Protein AF-A0A7G9Z9A8-F1 (afdb_monomer)

Foldseek 3Di:
DWDWDWDWDDDPNWIWIWTWTQDPVVRDIDTHTDGTPDPDPPLVVVLVVVLCVQVPPPVRDDDPVCSVVSSVVSVVVSVVVVVVVVPDDD

Solvent-accessible surface area (backbone atoms only — not comparable to full-atom values): 5514 Å² total; per-residue (Å²): 134,69,68,76,43,80,44,79,45,75,55,95,95,38,40,30,35,28,41,38,35,60,41,74,91,77,71,38,79,44,77,42,84,73,48,69,60,66,89,76,75,51,66,69,60,50,47,51,51,52,52,48,50,54,68,66,35,86,86,53,85,75,55,79,82,51,53,65,52,48,55,53,52,46,50,55,54,51,52,52,49,52,56,51,61,73,70,53,85,129

Structure (mmCIF, N/CA/C/O backbone):
data_AF-A0A7G9Z9A8-F1
#
_entry.id   AF-A0A7G9Z9A8-F1
#
loop_
_atom_site.group_PDB
_atom_site.id
_atom_site.type_symbol
_atom_site.label_atom_id
_atom_site.label_alt_id
_atom_site.label_comp_id
_atom_site.label_asym_id
_atom_site.label_entity_id
_atom_site.label_seq_id
_atom_site.pdbx_PDB_ins_code
_atom_site.Cartn_x
_atom_site.Cartn_y
_atom_site.Cartn_z
_atom_site.occupancy
_atom_site.B_iso_or_equiv
_atom_site.auth_seq_id
_atom_site.auth_comp_i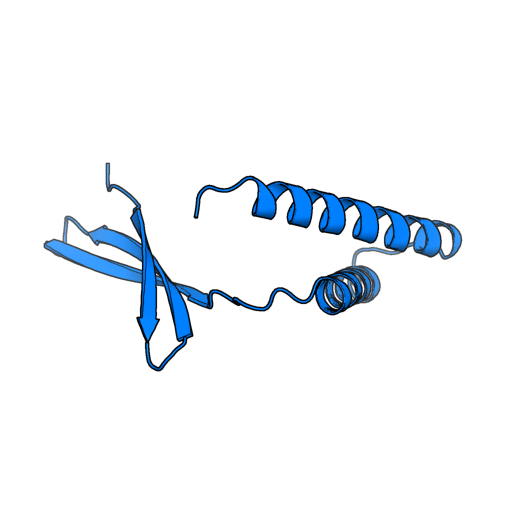d
_atom_site.auth_asym_id
_atom_site.auth_atom_id
_atom_site.pdbx_PDB_model_num
ATOM 1 N N . MET A 1 1 ? 0.312 -10.367 26.462 1.00 48.09 1 MET A N 1
ATOM 2 C CA . MET A 1 1 ? 0.691 -10.067 25.069 1.00 48.09 1 MET A CA 1
ATOM 3 C C . MET A 1 1 ? -0.543 -10.242 24.194 1.00 48.09 1 MET A C 1
ATOM 5 O O . MET A 1 1 ? -1.159 -11.301 24.254 1.00 48.09 1 MET A O 1
ATOM 9 N N . ILE A 1 2 ? -0.991 -9.185 23.516 1.00 55.06 2 ILE A N 1
ATOM 10 C CA . ILE A 1 2 ? -2.163 -9.231 22.631 1.00 55.06 2 ILE A CA 1
ATOM 11 C C . ILE A 1 2 ? -1.660 -9.729 21.278 1.00 55.06 2 ILE A C 1
ATOM 13 O O . ILE A 1 2 ? -0.781 -9.108 20.692 1.00 55.06 2 ILE A O 1
ATOM 17 N N . LYS A 1 3 ? -2.166 -10.877 20.822 1.00 55.53 3 LYS A N 1
ATOM 18 C CA . LYS A 1 3 ? -1.826 -11.439 19.513 1.00 55.53 3 LYS A CA 1
ATOM 19 C C . LYS A 1 3 ? -2.408 -10.494 18.456 1.00 55.53 3 LYS A C 1
ATOM 21 O O . LYS A 1 3 ? -3.628 -10.415 18.330 1.00 55.53 3 LYS A O 1
ATOM 26 N N . LEU A 1 4 ? -1.553 -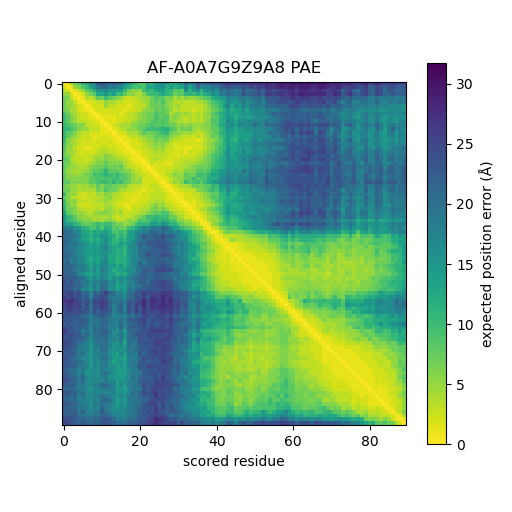9.724 17.786 1.00 65.25 4 LEU A N 1
ATOM 27 C CA . LEU A 1 4 ? -1.934 -8.991 16.583 1.00 65.25 4 LEU A CA 1
ATOM 28 C C . LEU A 1 4 ? -2.115 -10.028 15.477 1.00 65.25 4 LEU A C 1
ATOM 30 O O . LEU A 1 4 ? -1.181 -10.773 15.183 1.00 65.25 4 LEU A O 1
ATOM 34 N N . VAL A 1 5 ? -3.307 -10.095 14.895 1.00 77.00 5 VAL A N 1
ATOM 35 C CA . VAL A 1 5 ? -3.553 -10.934 13.720 1.00 77.00 5 VAL A CA 1
ATOM 36 C C . VAL A 1 5 ? -4.040 -10.031 12.603 1.00 77.00 5 VAL A C 1
ATOM 38 O O . VAL A 1 5 ? -5.020 -9.302 12.767 1.00 77.00 5 VAL A O 1
ATOM 41 N N . GLN A 1 6 ? -3.336 -10.061 11.477 1.00 81.56 6 GLN A N 1
ATOM 42 C CA . GLN A 1 6 ? -3.775 -9.402 10.259 1.00 81.56 6 GLN A CA 1
ATOM 43 C C . GLN A 1 6 ? -4.743 -10.333 9.526 1.00 81.56 6 GLN A C 1
ATOM 45 O O . GLN A 1 6 ? -4.435 -11.502 9.301 1.00 81.56 6 GLN A O 1
ATOM 50 N N . VAL A 1 7 ? -5.925 -9.823 9.193 1.00 82.56 7 VAL A N 1
ATOM 51 C CA . VAL A 1 7 ? -7.015 -10.574 8.567 1.00 82.56 7 VAL A CA 1
ATOM 52 C C . VAL A 1 7 ? -7.446 -9.844 7.304 1.00 82.56 7 VAL A C 1
ATOM 54 O O . VAL A 1 7 ? -7.662 -8.633 7.328 1.00 82.56 7 VAL A O 1
ATOM 57 N N . VAL A 1 8 ? -7.594 -10.580 6.205 1.00 81.81 8 VAL A N 1
ATOM 58 C CA . VAL A 1 8 ? -8.200 -10.068 4.972 1.00 81.81 8 VAL A CA 1
ATOM 59 C C . VAL A 1 8 ? -9.682 -10.431 4.970 1.00 81.81 8 VAL A C 1
ATOM 61 O O . VAL A 1 8 ? -10.044 -11.565 5.278 1.00 81.81 8 VAL A O 1
ATOM 64 N N . LYS A 1 9 ? -10.545 -9.461 4.665 1.00 81.38 9 LYS A N 1
ATOM 65 C CA . LYS A 1 9 ? -11.995 -9.645 4.596 1.00 81.38 9 LYS A CA 1
ATOM 66 C C . LYS A 1 9 ? -12.554 -9.053 3.309 1.00 81.38 9 LYS A C 1
ATOM 68 O O . LYS A 1 9 ? -12.355 -7.867 3.049 1.00 81.38 9 LYS A O 1
ATOM 73 N N . GLU A 1 10 ? -13.321 -9.851 2.575 1.00 82.38 10 GLU A N 1
ATOM 74 C CA . 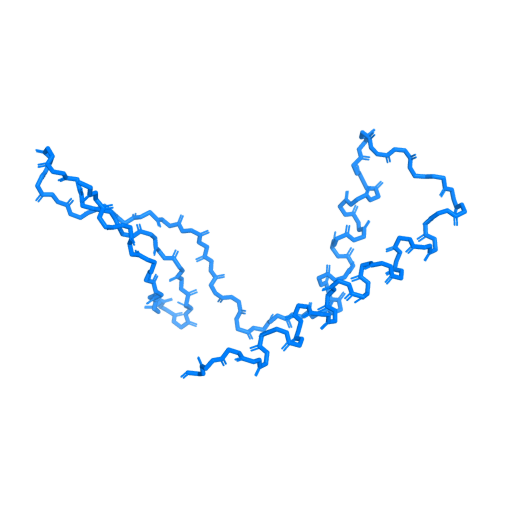GLU A 1 10 ? -14.060 -9.380 1.408 1.00 82.38 10 GLU A CA 1
ATOM 75 C C . GLU A 1 10 ? -15.348 -8.659 1.838 1.00 82.38 10 GLU A C 1
ATOM 77 O O . GLU A 1 10 ? -16.151 -9.175 2.621 1.00 82.38 10 GLU A O 1
ATOM 82 N N . ILE A 1 11 ? -15.553 -7.438 1.344 1.00 80.62 11 ILE A N 1
ATOM 83 C CA . ILE A 1 11 ? -16.771 -6.648 1.540 1.00 80.62 11 ILE A CA 1
ATOM 84 C C . ILE A 1 11 ? -17.154 -6.050 0.185 1.00 80.62 11 ILE A C 1
ATOM 86 O O . ILE A 1 11 ? -16.395 -5.272 -0.382 1.00 80.62 11 ILE A O 1
ATOM 90 N N . LYS A 1 12 ? -18.343 -6.380 -0.337 1.00 81.19 12 LYS A N 1
ATOM 91 C CA . LYS A 1 12 ? -18.848 -5.872 -1.633 1.00 81.19 12 LYS A CA 1
ATOM 92 C C . LYS A 1 12 ? -17.871 -6.103 -2.810 1.00 81.19 12 LYS A C 1
ATOM 94 O O . LYS A 1 12 ? -17.651 -5.197 -3.608 1.00 81.19 12 LYS A O 1
ATOM 99 N N . GLY A 1 13 ? -17.270 -7.295 -2.906 1.00 74.62 13 GLY A N 1
ATOM 100 C CA . GLY A 1 13 ? -16.336 -7.648 -3.992 1.00 74.62 13 GLY A CA 1
ATOM 101 C C . GLY A 1 13 ? -14.964 -6.971 -3.891 1.00 74.62 13 GLY A C 1
ATOM 102 O O . GLY A 1 13 ? -14.235 -6.839 -4.876 1.00 74.62 13 GLY A O 1
ATOM 103 N N . HIS A 1 14 ? -14.616 -6.484 -2.704 1.00 75.12 14 HIS A N 1
ATOM 104 C CA . HIS A 1 14 ? -13.349 -5.835 -2.426 1.00 75.12 14 HIS A CA 1
ATOM 105 C C . HIS A 1 14 ? -12.717 -6.441 -1.186 1.00 75.12 14 HIS A C 1
ATOM 107 O O . HIS A 1 14 ? -13.354 -6.509 -0.139 1.00 75.12 14 HIS A O 1
ATOM 113 N N . ASP A 1 15 ? -11.452 -6.822 -1.297 1.00 80.44 15 ASP A N 1
ATOM 114 C CA . ASP A 1 15 ? -10.691 -7.333 -0.169 1.00 80.44 15 ASP A CA 1
ATOM 115 C C . ASP A 1 15 ? -10.093 -6.184 0.636 1.00 80.44 15 ASP A C 1
ATOM 117 O O . ASP A 1 15 ? -9.506 -5.247 0.092 1.00 80.44 15 ASP A O 1
ATOM 121 N N . TYR A 1 16 ? -10.250 -6.249 1.952 1.00 78.94 16 TYR A N 1
ATOM 122 C CA . TYR A 1 16 ? -9.774 -5.242 2.889 1.00 78.94 16 TYR A CA 1
ATOM 123 C C . TYR A 1 16 ? -8.938 -5.892 3.983 1.00 78.94 16 TYR A C 1
ATOM 125 O O . TYR A 1 16 ? -9.295 -6.935 4.526 1.00 78.94 16 TYR A O 1
ATOM 133 N N . ILE A 1 17 ? -7.829 -5.249 4.324 1.00 83.62 17 ILE A N 1
ATOM 134 C CA . ILE A 1 17 ? -6.912 -5.664 5.375 1.00 83.62 17 ILE A CA 1
ATOM 135 C C . ILE A 1 17 ? -7.354 -5.011 6.680 1.00 83.62 17 ILE A C 1
ATOM 137 O O . ILE A 1 17 ? -7.448 -3.782 6.784 1.00 83.62 17 ILE A O 1
ATOM 141 N N . TYR A 1 18 ? -7.578 -5.840 7.690 1.00 86.00 18 TYR A N 1
ATOM 142 C CA . TYR A 1 18 ? -7.842 -5.427 9.057 1.00 86.00 18 TYR A CA 1
ATOM 143 C C . TYR A 1 18 ? -6.781 -5.989 9.989 1.00 86.00 18 TYR A C 1
ATOM 145 O O . TYR A 1 18 ? -6.344 -7.129 9.865 1.00 86.00 18 TYR A O 1
ATOM 153 N N . GLU A 1 19 ? -6.402 -5.193 10.972 1.00 84.81 19 GLU A N 1
ATOM 154 C CA . GLU A 1 19 ? -5.624 -5.643 12.109 1.00 84.81 19 GLU A CA 1
ATOM 155 C C . GLU A 1 19 ? -6.565 -5.881 13.285 1.00 84.81 19 GLU A C 1
ATOM 157 O O . GLU A 1 19 ? -7.227 -4.957 13.774 1.00 84.81 19 GLU A O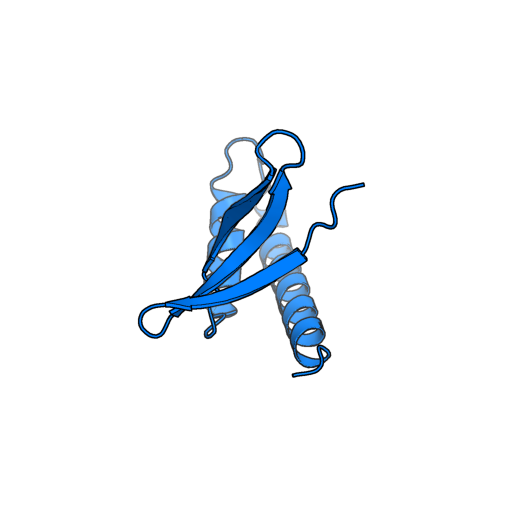 1
ATOM 162 N N . VAL A 1 20 ? -6.630 -7.131 13.734 1.00 84.19 20 VAL A N 1
ATOM 163 C CA . VAL A 1 20 ? -7.475 -7.536 14.850 1.00 84.19 20 VAL A CA 1
ATOM 164 C C . VAL A 1 20 ? -6.627 -7.594 16.109 1.00 84.19 20 VAL A C 1
ATOM 166 O O . VAL A 1 20 ? -5.646 -8.334 16.197 1.00 84.19 20 VAL A O 1
ATOM 169 N N . THR A 1 21 ? -7.028 -6.807 17.103 1.00 86.88 21 THR A N 1
ATOM 170 C CA . THR A 1 21 ? -6.420 -6.804 18.436 1.00 86.88 21 THR A CA 1
ATOM 171 C C . THR A 1 21 ? -7.464 -7.162 19.484 1.00 86.88 21 THR A C 1
ATOM 173 O O . THR A 1 21 ? -8.634 -6.797 19.383 1.00 86.88 21 THR A O 1
ATOM 176 N N . TRP A 1 22 ? -7.055 -7.900 20.513 1.00 83.38 22 TRP A N 1
ATOM 177 C CA . TRP A 1 22 ? -7.914 -8.193 21.657 1.00 83.38 22 TRP A CA 1
ATOM 178 C C . TRP A 1 22 ? -7.716 -7.144 22.749 1.00 83.38 22 TRP A C 1
ATOM 180 O O . TRP A 1 22 ? -6.686 -7.133 23.426 1.00 83.38 22 TRP A O 1
ATOM 190 N N . ASN A 1 23 ? -8.711 -6.287 22.963 1.00 84.00 23 ASN A N 1
ATOM 191 C CA . ASN A 1 23 ? -8.701 -5.363 24.088 1.00 84.00 23 ASN A CA 1
ATOM 192 C C . ASN A 1 23 ? -9.156 -6.111 25.353 1.00 84.00 23 ASN A C 1
ATOM 194 O O . ASN A 1 23 ? -10.333 -6.452 25.496 1.00 84.00 23 ASN A O 1
ATOM 198 N N . ARG A 1 24 ? -8.212 -6.373 26.268 1.00 81.00 24 ARG A N 1
ATOM 199 C CA . ARG A 1 24 ? -8.473 -7.100 27.523 1.00 81.00 24 ARG A CA 1
ATOM 200 C C . ARG A 1 24 ? -9.399 -6.338 28.470 1.00 81.00 24 ARG A C 1
ATOM 202 O O . ARG A 1 24 ? -10.254 -6.965 29.083 1.00 81.00 24 ARG A O 1
ATOM 209 N N . GLU A 1 25 ? -9.261 -5.018 28.556 1.00 84.19 25 GLU A N 1
ATOM 210 C CA . GLU A 1 25 ? -10.045 -4.174 29.468 1.00 84.19 25 GLU A CA 1
ATOM 211 C C . GLU A 1 25 ? -11.515 -4.131 29.056 1.00 84.19 25 GLU A C 1
ATOM 213 O O . GLU A 1 25 ? -12.416 -4.306 29.870 1.00 84.19 25 GLU A O 1
ATOM 218 N N . LYS A 1 26 ? -11.759 -3.975 27.754 1.00 83.50 26 LYS A N 1
ATOM 219 C CA . LYS A 1 26 ? -13.106 -3.925 27.177 1.00 83.50 26 LYS A CA 1
ATOM 220 C C . LYS A 1 26 ? -13.649 -5.310 26.807 1.00 83.50 26 LYS A C 1
ATOM 222 O O . LYS A 1 26 ? -14.732 -5.382 26.234 1.00 83.50 26 LYS A O 1
ATOM 227 N N . LYS A 1 27 ? -12.889 -6.382 27.087 1.00 84.38 27 LYS A N 1
ATOM 228 C CA . LYS A 1 27 ? -13.184 -7.791 26.757 1.00 84.38 27 LYS A CA 1
ATOM 229 C C . LYS A 1 27 ? -13.725 -7.985 25.331 1.00 84.38 27 LYS A C 1
ATOM 231 O O . LYS A 1 27 ? -14.666 -8.745 25.120 1.00 84.38 27 LYS A O 1
ATOM 236 N N . LYS A 1 28 ? -13.157 -7.276 24.352 1.00 86.69 28 LYS A N 1
ATOM 237 C CA . LYS A 1 28 ? -13.656 -7.283 22.969 1.00 86.69 28 LYS A CA 1
ATOM 238 C C . LYS A 1 28 ? -12.543 -7.254 21.935 1.00 86.69 28 LYS A C 1
ATOM 240 O O . LYS A 1 28 ? -11.460 -6.719 22.179 1.00 86.69 28 LYS A O 1
ATOM 245 N N . GLN A 1 29 ? -12.854 -7.774 20.752 1.00 85.44 29 GLN A N 1
ATOM 246 C CA . GLN A 1 29 ? -12.024 -7.608 19.563 1.00 85.44 29 GLN A CA 1
ATOM 247 C C . GLN A 1 29 ? -12.185 -6.196 19.007 1.00 85.44 29 GLN A C 1
ATOM 249 O O . GLN A 1 29 ? -13.298 -5.681 18.885 1.00 85.44 29 GLN A O 1
ATOM 254 N N . VAL A 1 30 ? -11.063 -5.578 18.664 1.00 85.69 30 VAL A N 1
ATOM 255 C CA . VAL A 1 30 ? -10.999 -4.295 17.972 1.00 85.69 30 VAL A CA 1
ATOM 256 C C . VAL A 1 30 ? -10.432 -4.556 16.587 1.00 85.69 30 VAL A C 1
ATOM 258 O O . VAL A 1 30 ? -9.348 -5.123 16.454 1.00 85.69 30 VAL A O 1
ATOM 261 N N . TRP A 1 31 ? -11.192 -4.154 15.574 1.00 87.12 31 TRP A N 1
ATOM 262 C CA . TRP A 1 31 ? -10.838 -4.281 14.169 1.00 87.12 31 TRP A CA 1
ATOM 263 C C . TRP A 1 31 ? -10.364 -2.922 13.674 1.00 87.12 31 TRP A C 1
ATOM 265 O O . TRP A 1 31 ? -11.158 -1.987 13.576 1.00 87.12 31 TRP A O 1
ATOM 275 N N . ASN A 1 32 ? -9.075 -2.809 13.375 1.00 83.62 32 ASN A N 1
ATOM 276 C CA . ASN A 1 32 ? -8.490 -1.587 12.842 1.00 83.62 32 ASN A CA 1
ATOM 277 C C . ASN A 1 32 ? -8.298 -1.750 11.339 1.00 83.62 32 ASN A C 1
ATOM 279 O O . ASN A 1 32 ? -7.612 -2.664 10.891 1.00 83.62 32 ASN A O 1
ATOM 283 N N . TYR A 1 33 ? -8.919 -0.876 10.555 1.00 82.94 33 TYR A N 1
ATOM 284 C CA . TYR A 1 33 ? -8.751 -0.877 9.108 1.00 82.94 33 TYR A CA 1
ATOM 285 C C . TYR A 1 33 ? -7.318 -0.476 8.738 1.00 82.94 33 TYR A C 1
ATOM 287 O O . TYR A 1 33 ? -6.840 0.571 9.174 1.00 82.94 33 TYR A O 1
ATOM 295 N N . ARG A 1 34 ? -6.633 -1.310 7.947 1.00 81.75 34 ARG A N 1
ATOM 296 C CA . ARG A 1 34 ? -5.256 -1.062 7.490 1.00 81.75 34 ARG A CA 1
ATOM 297 C C . ARG A 1 34 ? -5.178 -0.669 6.020 1.00 81.75 3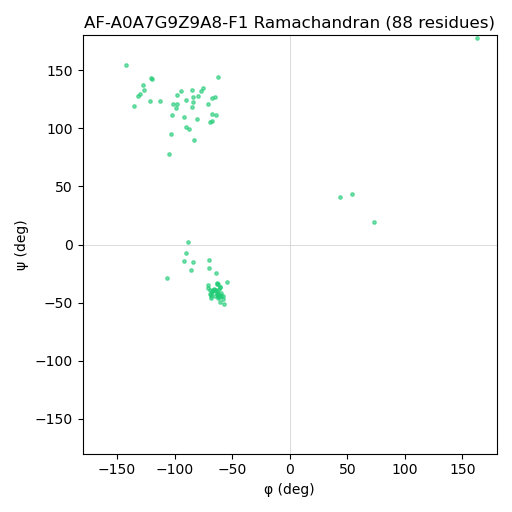4 ARG A C 1
ATOM 299 O O . ARG A 1 34 ? -4.278 0.076 5.653 1.00 81.75 34 ARG A O 1
ATOM 306 N N . GLY A 1 35 ? -6.107 -1.124 5.184 1.00 79.81 35 GLY A N 1
ATOM 307 C CA . GLY A 1 35 ? -6.104 -0.776 3.766 1.00 79.81 35 GLY A CA 1
ATOM 308 C C . GLY A 1 35 ? -6.965 -1.701 2.919 1.00 79.81 35 GLY A C 1
ATOM 309 O O . GLY A 1 35 ? -7.543 -2.663 3.416 1.00 79.81 35 GLY A O 1
ATOM 310 N N . LYS A 1 36 ? -7.049 -1.409 1.623 1.00 77.81 36 LYS A N 1
ATOM 311 C CA . LYS A 1 36 ? -7.730 -2.245 0.632 1.00 77.81 36 LYS A CA 1
ATOM 312 C C . LYS A 1 36 ? -6.685 -3.099 -0.080 1.00 77.81 36 LYS A C 1
ATOM 314 O O . LYS A 1 36 ? -5.702 -2.557 -0.580 1.00 77.81 36 LYS A O 1
ATOM 319 N N . VAL A 1 37 ? -6.904 -4.407 -0.149 1.00 69.62 37 VAL A N 1
ATOM 320 C CA . VAL A 1 37 ? -6.115 -5.294 -1.004 1.00 69.62 37 VAL A CA 1
ATOM 321 C C . VAL A 1 37 ? -6.444 -4.928 -2.445 1.00 69.62 37 VAL A C 1
ATOM 323 O O . VAL A 1 37 ? -7.570 -5.077 -2.925 1.00 69.62 37 VAL A O 1
ATOM 326 N N . THR A 1 38 ? -5.457 -4.379 -3.133 1.00 62.72 38 THR A N 1
ATOM 327 C CA . THR A 1 38 ? -5.546 -4.080 -4.556 1.00 62.72 38 THR A CA 1
ATOM 328 C C . THR A 1 38 ? -5.060 -5.315 -5.302 1.00 62.72 38 THR A C 1
ATOM 330 O O . THR A 1 38 ? -3.865 -5.563 -5.378 1.00 62.72 38 THR A O 1
ATOM 333 N N . LYS A 1 39 ? -5.998 -6.122 -5.820 1.00 60.91 39 LYS A N 1
ATOM 334 C CA . LYS A 1 39 ? -5.682 -7.324 -6.620 1.00 60.91 39 LYS A CA 1
ATOM 335 C C . LYS A 1 39 ? -4.975 -6.992 -7.939 1.00 60.91 39 LYS A C 1
ATOM 337 O O . LYS A 1 39 ? -4.228 -7.810 -8.450 1.00 60.91 39 LYS A O 1
ATOM 342 N N . ASN A 1 40 ? -5.173 -5.775 -8.443 1.00 60.38 40 ASN A N 1
ATOM 343 C CA . ASN A 1 40 ? -4.517 -5.273 -9.643 1.00 60.38 40 ASN A CA 1
ATOM 344 C C . ASN A 1 40 ? -3.435 -4.283 -9.218 1.00 60.38 40 ASN A C 1
ATOM 346 O O . ASN A 1 40 ? -3.650 -3.069 -9.237 1.00 60.38 40 ASN A O 1
ATOM 350 N N . PHE A 1 41 ? -2.305 -4.808 -8.750 1.00 63.03 41 PHE A N 1
ATOM 351 C CA . PHE A 1 41 ? -1.101 -4.002 -8.615 1.00 63.03 41 PHE A CA 1
ATOM 352 C C . PHE A 1 41 ? -0.605 -3.662 -10.023 1.00 63.03 41 PHE A C 1
ATOM 354 O O . PHE A 1 41 ? -0.102 -4.521 -10.743 1.00 63.03 41 PHE A O 1
ATOM 361 N N . ASP A 1 42 ? -0.813 -2.413 -10.432 1.00 68.94 42 ASP A N 1
ATOM 362 C CA . ASP A 1 42 ? -0.313 -1.893 -11.698 1.00 68.94 42 ASP A CA 1
ATOM 363 C C . ASP A 1 42 ? 1.103 -1.355 -11.472 1.00 68.94 42 ASP A C 1
ATOM 365 O O . ASP A 1 42 ? 1.303 -0.270 -10.916 1.00 68.94 42 ASP A O 1
ATOM 369 N N . ALA A 1 43 ? 2.091 -2.171 -11.834 1.00 67.06 43 ALA A N 1
ATOM 370 C CA . ALA A 1 43 ? 3.494 -1.867 -11.597 1.00 67.06 43 ALA A CA 1
ATOM 371 C C . ALA A 1 43 ? 3.949 -0.604 -12.346 1.00 67.06 43 ALA A C 1
ATOM 373 O O . ALA A 1 43 ? 4.776 0.141 -11.820 1.00 67.06 43 ALA A O 1
ATOM 374 N N . GLU A 1 44 ? 3.409 -0.331 -13.538 1.00 72.25 44 GLU A N 1
ATOM 375 C CA . GLU A 1 44 ? 3.747 0.876 -14.301 1.00 72.25 44 GLU A CA 1
ATOM 376 C C . GLU A 1 44 ? 3.218 2.127 -13.603 1.00 72.25 44 GLU A C 1
ATOM 378 O O . GLU A 1 44 ? 3.969 3.082 -13.376 1.00 72.25 44 GLU A O 1
ATOM 383 N N . LYS A 1 45 ? 1.957 2.089 -13.163 1.00 75.25 45 LYS A N 1
ATOM 384 C CA . LYS A 1 45 ? 1.357 3.195 -12.416 1.00 75.25 45 LYS A CA 1
ATOM 385 C C . LYS A 1 45 ? 2.070 3.442 -11.088 1.00 75.25 45 LYS A C 1
ATOM 387 O O . LYS A 1 45 ? 2.327 4.587 -10.727 1.00 75.25 45 LYS A O 1
ATOM 392 N N . PHE A 1 46 ? 2.451 2.377 -10.385 1.00 75.12 46 PHE A N 1
ATOM 393 C CA . PHE A 1 46 ? 3.165 2.477 -9.114 1.00 75.12 46 PHE A CA 1
ATOM 394 C C . PHE A 1 46 ? 4.577 3.069 -9.270 1.00 75.12 46 PHE A C 1
ATOM 396 O O . PHE A 1 46 ? 4.984 3.903 -8.457 1.00 75.12 46 PHE A O 1
ATOM 403 N N . LYS A 1 47 ? 5.306 2.707 -10.340 1.00 78.06 47 LYS A N 1
ATOM 404 C CA . LYS A 1 47 ? 6.600 3.325 -10.692 1.00 78.06 47 LYS A CA 1
ATOM 405 C C . LYS A 1 47 ? 6.447 4.837 -10.896 1.00 78.06 47 LYS A C 1
ATOM 407 O O . LYS A 1 47 ? 7.263 5.617 -10.397 1.00 78.06 47 LYS A O 1
ATOM 412 N N . GLU A 1 48 ? 5.397 5.255 -11.602 1.00 78.00 48 GLU A N 1
ATOM 413 C CA . GLU A 1 48 ? 5.132 6.669 -11.873 1.00 78.00 48 GLU A CA 1
ATOM 414 C C . GLU A 1 48 ? 4.726 7.446 -10.608 1.00 78.00 48 GLU A C 1
ATOM 416 O O . GLU A 1 48 ? 5.257 8.534 -10.366 1.00 78.00 48 GLU A O 1
ATOM 421 N N . ASP A 1 49 ? 3.873 6.869 -9.758 1.00 78.44 49 ASP A N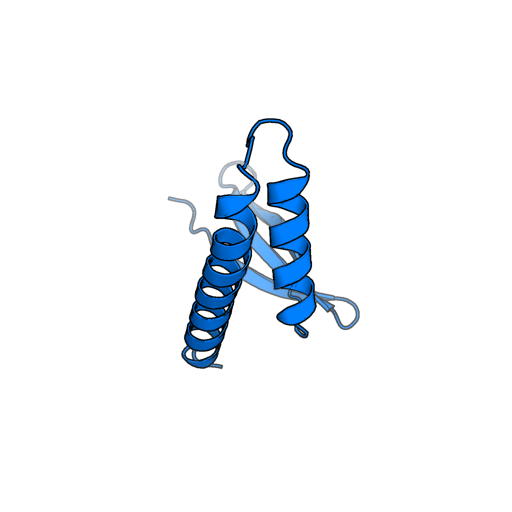 1
ATOM 422 C CA . ASP A 1 49 ? 3.457 7.465 -8.481 1.00 78.44 49 ASP A CA 1
ATOM 423 C C . ASP A 1 49 ? 4.646 7.678 -7.527 1.00 78.44 49 ASP A C 1
ATOM 425 O O . ASP A 1 49 ? 4.802 8.769 -6.973 1.00 78.44 49 ASP A O 1
ATOM 429 N N . ILE A 1 50 ? 5.541 6.689 -7.385 1.00 79.56 50 ILE A N 1
ATOM 430 C CA . ILE A 1 50 ? 6.759 6.833 -6.566 1.00 79.56 50 ILE A CA 1
ATOM 431 C C . ILE A 1 50 ? 7.658 7.935 -7.130 1.00 79.56 50 ILE A C 1
ATOM 433 O O . ILE A 1 50 ? 8.145 8.790 -6.383 1.00 79.56 50 ILE A O 1
ATOM 437 N N . TYR A 1 51 ? 7.871 7.946 -8.448 1.00 79.88 51 TYR A N 1
ATOM 438 C CA . TYR A 1 51 ? 8.696 8.966 -9.089 1.00 79.88 51 TYR A CA 1
ATOM 439 C C . TYR A 1 51 ? 8.126 10.373 -8.871 1.00 79.88 51 TYR A C 1
ATOM 441 O O . TYR A 1 51 ? 8.868 11.305 -8.548 1.00 79.88 51 TYR A O 1
ATOM 449 N N . LEU A 1 52 ? 6.808 10.537 -9.004 1.00 80.12 52 LEU A N 1
ATOM 450 C CA . LEU A 1 52 ? 6.128 11.807 -8.766 1.00 80.12 52 LEU A CA 1
ATOM 451 C C . LEU A 1 52 ? 6.169 12.223 -7.296 1.00 80.12 52 LEU A C 1
ATOM 453 O O . LEU A 1 52 ? 6.391 13.406 -7.036 1.00 80.12 52 LEU A O 1
ATOM 457 N N . ALA A 1 53 ? 5.987 11.293 -6.358 1.00 79.69 53 ALA A N 1
ATOM 458 C CA . ALA A 1 53 ? 6.061 11.569 -4.927 1.00 79.69 53 ALA A CA 1
ATOM 459 C C . ALA A 1 53 ? 7.450 12.093 -4.540 1.00 79.69 53 ALA A C 1
ATOM 461 O O . ALA A 1 53 ? 7.556 13.171 -3.961 1.00 79.69 53 ALA A O 1
ATOM 462 N N . ILE A 1 54 ? 8.512 11.403 -4.964 1.00 77.31 54 ILE A N 1
ATOM 463 C CA . ILE A 1 54 ? 9.898 11.801 -4.682 1.00 77.31 54 ILE A CA 1
ATOM 464 C C . ILE A 1 54 ? 10.244 13.135 -5.362 1.00 77.31 54 ILE A C 1
ATOM 466 O O . ILE A 1 54 ? 10.926 13.973 -4.780 1.00 77.31 54 ILE A O 1
ATOM 470 N N . LYS A 1 55 ? 9.763 13.361 -6.590 1.00 74.19 55 LYS A N 1
ATOM 471 C CA . LYS A 1 55 ? 10.009 14.609 -7.327 1.00 74.19 55 LYS A CA 1
ATOM 472 C C . LYS A 1 55 ? 9.257 15.811 -6.741 1.00 74.19 55 LYS A C 1
ATOM 474 O O . LYS A 1 55 ? 9.749 16.933 -6.844 1.00 74.19 55 LYS A O 1
ATOM 479 N N . LYS A 1 56 ? 8.042 15.603 -6.222 1.00 73.38 56 LYS A N 1
ATOM 480 C CA . LYS A 1 56 ? 7.206 16.656 -5.618 1.00 73.38 56 LYS A CA 1
ATOM 481 C C . LYS A 1 56 ? 7.552 16.914 -4.154 1.00 73.38 56 LYS A C 1
ATOM 483 O O . LYS A 1 56 ? 7.123 17.940 -3.627 1.00 73.38 56 LYS A O 1
ATOM 488 N N . ASP A 1 57 ? 8.297 16.016 -3.517 1.00 73.06 57 ASP A N 1
ATOM 489 C CA . ASP A 1 57 ? 8.763 16.208 -2.154 1.00 73.06 57 ASP A CA 1
ATOM 490 C C . ASP A 1 57 ? 9.707 17.416 -2.089 1.00 73.06 57 ASP A C 1
ATOM 492 O O . ASP A 1 57 ? 10.808 17.426 -2.640 1.00 73.06 57 ASP A O 1
ATOM 496 N N . GLN A 1 58 ? 9.242 18.474 -1.427 1.00 58.66 58 GLN A N 1
ATOM 497 C CA . GLN A 1 58 ? 9.957 19.745 -1.336 1.00 58.66 58 GLN A CA 1
ATOM 498 C C . GLN A 1 58 ? 11.213 19.661 -0.455 1.00 58.66 58 GLN A C 1
ATOM 500 O O . GLN A 1 58 ? 12.043 20.570 -0.503 1.00 58.66 58 GLN A O 1
ATOM 505 N N . GLN A 1 59 ? 11.377 18.590 0.331 1.00 66.81 59 GLN A N 1
ATOM 506 C CA . GLN A 1 59 ? 12.556 18.365 1.169 1.00 66.81 59 GLN A CA 1
ATOM 507 C C . GLN A 1 59 ? 13.687 17.679 0.393 1.00 66.81 59 GLN A C 1
ATOM 509 O O . GLN A 1 59 ? 14.855 17.802 0.767 1.00 66.81 59 GLN A O 1
ATOM 514 N N . ILE A 1 60 ? 13.374 16.992 -0.712 1.00 67.38 60 ILE A N 1
ATOM 515 C CA . ILE A 1 60 ? 14.353 16.233 -1.494 1.00 67.38 60 ILE A CA 1
ATOM 516 C C . ILE A 1 60 ? 14.724 17.017 -2.757 1.00 67.38 60 ILE A C 1
ATOM 518 O O . ILE A 1 60 ? 14.086 16.934 -3.806 1.00 67.38 60 ILE A O 1
ATOM 522 N N . ARG A 1 61 ? 15.820 17.779 -2.694 1.00 69.88 61 ARG A N 1
ATOM 523 C CA . ARG A 1 61 ? 16.332 18.514 -3.860 1.00 69.88 61 ARG A CA 1
ATOM 524 C C . ARG A 1 61 ? 17.200 17.603 -4.732 1.00 69.88 61 ARG A C 1
ATOM 526 O O . ARG A 1 61 ? 18.411 17.532 -4.546 1.00 69.88 61 ARG A O 1
ATOM 533 N N . ILE A 1 62 ? 16.586 16.914 -5.695 1.00 71.00 62 ILE A N 1
ATOM 534 C CA . ILE A 1 62 ? 17.296 15.976 -6.583 1.00 71.00 62 ILE A CA 1
ATOM 535 C C . ILE A 1 62 ? 17.949 16.718 -7.761 1.00 71.00 62 ILE A C 1
ATOM 537 O O . ILE A 1 62 ? 17.249 17.378 -8.539 1.00 71.00 62 ILE A O 1
ATOM 541 N N . PRO A 1 63 ? 19.277 16.613 -7.951 1.00 78.75 63 PRO A N 1
ATOM 542 C CA . PRO A 1 63 ? 19.953 17.168 -9.118 1.00 78.75 63 PRO A CA 1
ATOM 543 C C . PRO A 1 63 ? 19.462 16.519 -10.419 1.00 78.75 63 PRO A C 1
ATOM 545 O O . PRO A 1 63 ? 19.239 15.312 -10.482 1.00 78.75 63 PRO A O 1
ATOM 548 N N . LYS A 1 64 ? 19.372 17.289 -11.513 1.00 73.25 64 LYS A N 1
ATOM 549 C CA . LYS A 1 64 ? 18.899 16.773 -12.818 1.00 73.25 64 LYS A CA 1
ATOM 550 C C . LYS A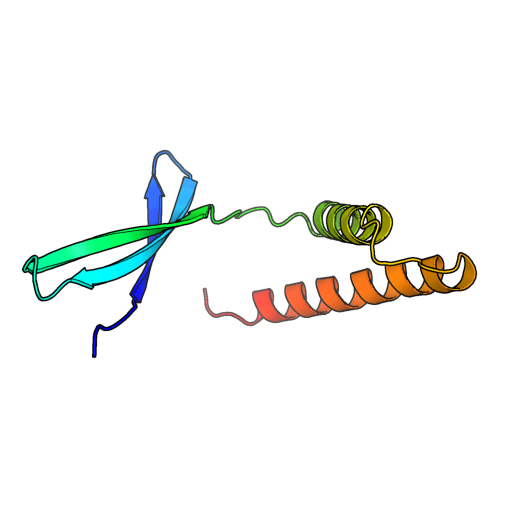 1 64 ? 19.675 15.549 -13.323 1.00 73.25 64 LYS A C 1
ATOM 552 O O . LYS A 1 64 ? 19.088 14.697 -13.982 1.00 73.25 64 LYS A O 1
ATOM 557 N N . LYS A 1 65 ? 20.973 15.462 -13.009 1.00 76.12 65 LYS A N 1
ATOM 558 C CA . LYS A 1 65 ? 21.833 14.316 -13.348 1.00 76.12 65 LYS A CA 1
ATOM 559 C C . LYS A 1 65 ? 21.382 13.015 -12.667 1.00 76.12 65 LYS A C 1
ATOM 561 O O . LYS A 1 65 ? 21.467 11.956 -13.278 1.00 76.12 65 LYS A O 1
ATOM 566 N N . ASP A 1 66 ? 20.824 13.114 -11.462 1.00 77.94 66 ASP A N 1
ATOM 567 C CA . ASP A 1 66 ? 20.444 11.973 -10.628 1.00 77.94 66 ASP A CA 1
ATOM 568 C C . ASP A 1 66 ? 18.988 11.539 -10.862 1.00 77.94 66 ASP A C 1
ATOM 570 O O . ASP A 1 66 ? 18.624 10.416 -10.530 1.00 77.94 66 ASP A O 1
ATOM 574 N N . LEU A 1 67 ? 18.163 12.363 -11.527 1.00 76.88 67 LEU A N 1
ATOM 575 C CA . LEU A 1 67 ? 16.785 12.004 -11.905 1.00 76.88 67 LEU A CA 1
ATOM 576 C C . LEU A 1 67 ? 16.715 10.784 -12.835 1.00 76.88 67 LEU A C 1
ATOM 578 O O . LEU A 1 67 ? 15.805 9.966 -12.709 1.00 76.88 67 LEU A O 1
ATOM 582 N N . LYS A 1 68 ? 17.674 10.642 -13.763 1.00 76.00 68 LYS A N 1
ATOM 583 C CA . LYS A 1 68 ? 17.765 9.444 -14.617 1.00 76.00 68 LYS A CA 1
ATOM 584 C C . LYS A 1 68 ? 18.073 8.198 -13.789 1.00 76.00 68 LYS A C 1
ATOM 586 O O . LYS A 1 68 ? 17.501 7.144 -14.045 1.00 76.00 68 LYS A O 1
ATOM 591 N N . ASN A 1 69 ? 18.938 8.340 -12.788 1.00 83.38 69 ASN A N 1
ATOM 592 C CA . ASN A 1 69 ? 19.305 7.250 -11.893 1.00 83.38 69 ASN A CA 1
ATOM 593 C C . ASN A 1 69 ? 18.147 6.881 -10.956 1.00 83.38 69 ASN A C 1
ATOM 595 O O . ASN A 1 69 ? 17.902 5.705 -10.725 1.00 83.38 69 ASN A O 1
ATOM 599 N N . LEU A 1 70 ? 17.382 7.872 -10.489 1.00 80.69 70 LEU A N 1
ATOM 600 C CA . LEU A 1 70 ? 16.197 7.668 -9.660 1.00 80.69 70 LEU A CA 1
ATOM 601 C C . LEU A 1 70 ? 15.161 6.779 -10.352 1.00 80.69 70 LEU A C 1
ATOM 603 O O . LEU A 1 70 ? 14.665 5.843 -9.736 1.00 80.69 70 LEU A O 1
ATOM 607 N N . LYS A 1 71 ? 14.851 7.047 -11.627 1.00 79.50 71 LYS A N 1
ATOM 608 C CA . LYS A 1 71 ? 13.882 6.231 -12.373 1.00 79.50 71 LYS A CA 1
ATOM 609 C C . LYS A 1 71 ? 14.328 4.767 -12.449 1.00 79.50 71 LYS A C 1
ATOM 611 O O . LYS A 1 71 ? 13.530 3.884 -12.161 1.00 79.50 71 LYS A O 1
ATOM 616 N N . LYS A 1 72 ? 15.613 4.539 -12.731 1.00 84.69 72 LYS A N 1
ATOM 617 C CA . LYS A 1 72 ? 16.209 3.199 -12.780 1.00 84.69 72 LYS A CA 1
ATOM 618 C C . LYS A 1 72 ? 16.137 2.481 -11.426 1.00 84.69 72 LYS A C 1
ATOM 620 O O . LYS A 1 72 ? 15.742 1.326 -11.366 1.00 84.69 72 LYS A O 1
ATOM 625 N N . VAL A 1 73 ? 16.450 3.179 -10.333 1.00 83.38 73 VAL A N 1
ATOM 626 C CA . VAL A 1 73 ? 16.354 2.618 -8.973 1.00 83.38 73 VAL A CA 1
ATOM 627 C C . VAL A 1 73 ? 14.908 2.255 -8.622 1.00 83.38 73 VAL A C 1
ATOM 629 O O . VAL A 1 73 ? 14.669 1.204 -8.035 1.00 83.38 73 VAL A O 1
ATOM 632 N N . ILE A 1 74 ? 13.936 3.094 -8.995 1.00 83.94 74 ILE A N 1
ATOM 633 C CA . ILE A 1 74 ? 12.510 2.799 -8.791 1.00 83.94 74 ILE A CA 1
ATOM 634 C C . ILE A 1 74 ? 12.103 1.554 -9.588 1.00 83.94 74 ILE A C 1
ATOM 636 O O . ILE A 1 74 ? 11.406 0.699 -9.047 1.00 83.94 74 ILE A O 1
ATOM 640 N N . GLU A 1 75 ? 12.557 1.423 -10.837 1.00 83.38 75 GLU A N 1
ATOM 641 C CA . GLU A 1 75 ? 12.320 0.223 -11.647 1.00 83.38 75 GLU A CA 1
ATOM 642 C C . GLU A 1 75 ? 12.853 -1.037 -10.954 1.00 83.38 75 GLU A C 1
ATOM 644 O O . GLU A 1 75 ? 12.079 -1.966 -10.738 1.00 83.38 75 GLU A O 1
ATOM 649 N N . GLU A 1 76 ? 14.111 -1.031 -10.503 1.00 84.12 76 GLU A N 1
ATOM 650 C CA . GLU A 1 76 ? 14.728 -2.181 -9.822 1.00 84.12 76 GLU A CA 1
ATOM 651 C C . GLU A 1 76 ? 14.016 -2.565 -8.513 1.00 84.12 76 GLU A C 1
ATOM 653 O O . GLU A 1 76 ? 13.885 -3.748 -8.195 1.00 84.12 76 GLU A O 1
ATOM 658 N N . VAL A 1 77 ? 13.550 -1.583 -7.734 1.00 80.25 77 VAL A N 1
ATOM 659 C CA . VAL A 1 77 ? 12.825 -1.837 -6.477 1.00 80.25 77 VAL A CA 1
ATOM 660 C C . VAL A 1 77 ? 11.456 -2.460 -6.746 1.00 80.25 77 VAL A C 1
ATOM 662 O O . VAL A 1 77 ? 11.069 -3.402 -6.053 1.00 80.25 77 VAL A O 1
ATOM 665 N N . VAL A 1 78 ? 10.726 -1.958 -7.744 1.00 79.00 78 VAL A N 1
ATOM 666 C CA . VAL A 1 78 ? 9.402 -2.488 -8.097 1.00 79.00 78 VAL A CA 1
ATOM 667 C C . VAL A 1 78 ? 9.514 -3.880 -8.713 1.00 79.00 78 VAL A C 1
ATOM 669 O O . VAL A 1 78 ? 8.708 -4.749 -8.383 1.00 79.00 78 VAL A O 1
ATOM 672 N N . ASP A 1 79 ? 10.526 -4.124 -9.542 1.00 81.50 79 ASP A N 1
ATOM 673 C CA . ASP A 1 79 ? 10.741 -5.438 -10.150 1.00 81.50 79 ASP A CA 1
ATOM 674 C C . ASP A 1 79 ? 11.085 -6.489 -9.078 1.00 81.50 79 ASP A C 1
ATOM 676 O O . ASP A 1 79 ? 10.439 -7.536 -9.027 1.00 81.50 79 ASP A O 1
ATOM 680 N N . LYS A 1 80 ? 11.965 -6.163 -8.116 1.00 80.50 80 LYS A N 1
ATOM 681 C CA . LYS A 1 80 ? 12.235 -7.033 -6.953 1.00 80.50 80 LYS A CA 1
ATOM 682 C C . LYS A 1 80 ? 10.996 -7.295 -6.098 1.00 80.50 80 LYS A C 1
ATOM 684 O O . LYS A 1 80 ? 10.835 -8.385 -5.552 1.00 80.50 80 LYS A O 1
ATOM 689 N N . TYR A 1 81 ? 10.129 -6.296 -5.944 1.00 75.94 81 TYR A N 1
ATOM 690 C CA . TYR A 1 81 ? 8.880 -6.460 -5.205 1.00 75.94 81 TYR A CA 1
ATOM 691 C C . TYR A 1 81 ? 7.914 -7.402 -5.937 1.00 75.94 81 TYR A C 1
ATOM 693 O O . TYR A 1 81 ? 7.314 -8.267 -5.302 1.00 75.94 81 TYR A O 1
ATOM 701 N N . ASN A 1 82 ? 7.821 -7.307 -7.266 1.00 72.69 82 ASN A N 1
ATOM 702 C CA . ASN A 1 82 ? 7.047 -8.246 -8.080 1.00 72.69 82 ASN A CA 1
ATOM 703 C C . ASN A 1 82 ? 7.594 -9.678 -7.982 1.00 72.69 82 ASN A C 1
ATOM 705 O O . ASN A 1 82 ? 6.810 -10.609 -7.802 1.00 72.69 82 ASN A O 1
ATOM 709 N N . GLU A 1 83 ? 8.917 -9.863 -8.038 1.00 77.00 83 GLU A N 1
ATOM 710 C CA . GLU A 1 83 ? 9.549 -11.175 -7.827 1.00 77.00 83 GLU A CA 1
ATOM 711 C C . GLU A 1 83 ? 9.226 -11.751 -6.441 1.00 77.00 83 GLU A C 1
ATOM 713 O O . GLU A 1 83 ? 8.914 -12.935 -6.319 1.00 77.00 83 GLU A O 1
ATOM 718 N N . TYR A 1 84 ? 9.252 -10.919 -5.395 1.00 73.50 84 TYR A N 1
ATOM 719 C CA . TYR A 1 84 ? 8.870 -11.325 -4.041 1.00 73.50 84 TYR A CA 1
ATOM 720 C C . TYR A 1 84 ? 7.401 -11.763 -3.960 1.00 73.50 84 TYR A C 1
ATOM 722 O O . TYR A 1 84 ? 7.100 -12.793 -3.359 1.00 73.50 84 TYR A O 1
ATOM 730 N N . LEU A 1 85 ? 6.486 -11.019 -4.590 1.00 67.81 85 LEU A N 1
ATOM 731 C CA . LEU A 1 85 ? 5.062 -11.361 -4.606 1.00 67.81 85 LEU A CA 1
ATOM 732 C C . LEU A 1 85 ? 4.783 -12.700 -5.307 1.00 67.81 85 LEU A C 1
ATOM 734 O O . LEU A 1 85 ? 3.900 -13.430 -4.867 1.00 67.81 85 LEU A O 1
ATOM 738 N N . GLN A 1 86 ? 5.546 -13.052 -6.346 1.00 65.69 86 GLN A N 1
ATOM 739 C CA . GLN A 1 86 ? 5.427 -14.346 -7.037 1.00 65.69 86 GLN A CA 1
ATOM 740 C C . GLN A 1 86 ? 5.921 -15.538 -6.202 1.00 65.69 86 GLN A C 1
ATOM 742 O O . GLN A 1 86 ? 5.555 -16.676 -6.486 1.00 65.69 86 GLN A O 1
ATOM 747 N N . GLN A 1 87 ? 6.743 -15.294 -5.179 1.00 68.50 87 GLN A N 1
ATOM 748 C CA . GLN A 1 87 ? 7.278 -16.328 -4.286 1.00 68.50 87 GLN A CA 1
ATOM 749 C C . GLN A 1 87 ? 6.389 -16.587 -3.060 1.00 68.50 87 GLN A C 1
ATOM 751 O O . G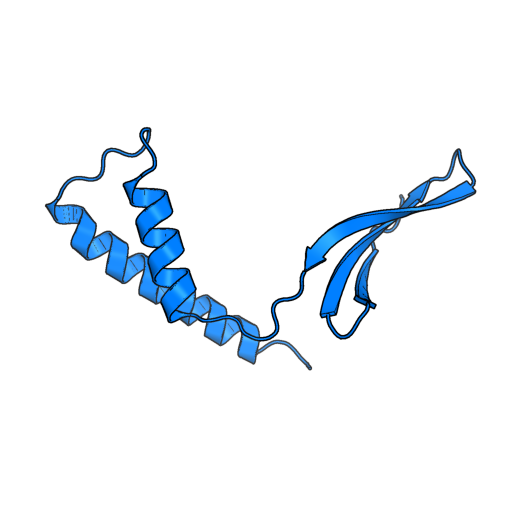LN A 1 87 ? 6.661 -17.514 -2.293 1.00 68.50 87 GLN A O 1
ATOM 756 N N . LEU A 1 88 ? 5.341 -15.785 -2.845 1.00 55.56 88 LEU A N 1
ATOM 757 C CA . LEU A 1 88 ? 4.422 -15.981 -1.729 1.00 55.56 88 LEU A CA 1
ATOM 758 C C . LEU A 1 88 ? 3.453 -17.137 -2.032 1.00 55.56 88 LEU A C 1
ATOM 760 O O . LEU A 1 88 ? 2.864 -17.166 -3.113 1.00 55.56 88 LEU A O 1
ATOM 764 N N . PRO A 1 89 ? 3.257 -18.084 -1.095 1.00 46.78 89 PRO A N 1
ATOM 765 C CA . PRO A 1 89 ? 2.290 -19.157 -1.280 1.00 46.78 89 PRO A CA 1
ATOM 766 C C . PRO A 1 89 ? 0.870 -18.577 -1.352 1.00 46.78 89 PRO A C 1
ATOM 768 O O . PRO A 1 89 ? 0.469 -17.812 -0.472 1.00 46.78 89 PRO A O 1
ATOM 771 N N . THR A 1 90 ? 0.152 -18.936 -2.420 1.00 48.75 90 THR A N 1
ATO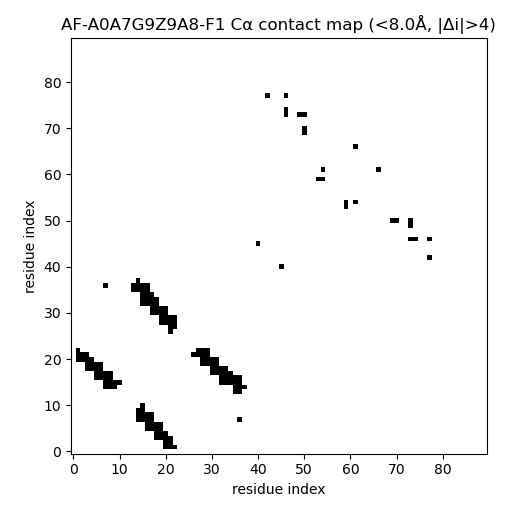M 772 C CA . THR A 1 90 ? -1.277 -18.646 -2.657 1.00 48.75 90 THR A CA 1
ATOM 773 C C . THR A 1 90 ? -2.191 -19.170 -1.561 1.00 48.75 90 THR A C 1
ATOM 775 O O . THR A 1 90 ? -1.948 -20.304 -1.088 1.00 48.75 90 THR A O 1
#

Secondary structure (DSSP, 8-state):
----EEEEEEETTEEEEEEEEEETTTTEEEEEEEEE--S---HHHHHHHHHHHHHH-TT----HHHHHHHHHHHHHHHHHHHHHHHTS--

Sequence (90 aa):
MIKLVQVVKEIKGHDYIYEVTWNREKKKQVWNYRGKVTKNFDAEKFKEDIYLAIKKDQQIRIPKKDLKNLKKVIEEVVDKYNEYLQQLPT

Mean predicted aligned error: 12.5 Å

pLDDT: mean 75.72, std 9.26, range [46.78, 87.12]

Radius of gyration: 18.67 Å; Cα contacts (8 Å, |Δi|>4): 84; chains: 1; bounding box: 41×39×44 Å

Organism: NCBI:txid2759913

Nearest PDB structures (foldseek):
  5exc-assembly1_C  TM=4.386E-01  e=2.616E-01  Dendronephthya sp. SSAL-2002
  2g5z-assembly1_A  TM=4.206E-01  e=6.732E-01  Aequorea victoria
  6m9y-assembly1_C  TM=3.962E-01  e=5.935E-01  Branchiostoma floridae
  8joh-assembly1_A  TM=4.521E-01  e=2.529E+00  Echinococcus multilocularis
  8joh-assembly5_C  TM=5.497E-01  e=6.508E+00  Echinococcus multilocularis